Protein AF-0000000087535626 (afdb_homodimer)

Solvent-accessible surface area (backbone atoms only — not comparable to full-atom values): 6747 Å² total; per-residue (Å²): 129,82,66,71,40,68,46,52,36,90,82,82,58,40,81,44,94,48,49,33,32,59,77,17,34,34,34,55,31,55,46,64,32,87,85,77,47,32,26,31,28,26,33,33,47,68,78,40,76,43,78,77,43,74,40,76,61,81,127,129,85,65,71,42,68,44,52,36,90,81,81,60,41,79,44,94,47,50,32,32,60,78,17,33,33,32,55,31,55,46,65,31,85,86,78,49,33,26,32,28,26,32,32,47,67,78,41,76,43,77,78,44,74,41,75,60,80,126

Foldseek 3Di:
DFDKDFQADPPPRHTAPDIDGLADWDAQDFGADPVVQKTFRWTDHSRDIHTDDIDRPDD/DFDKDFDADPPPRHTAPDIDGLADWDAQDFGADPVVQKTFRWTDHSRDIHTDDIDRPDD

Secondary structure (DSSP, 8-state):
-PPPEEEEPTTT--EEEEEE-TT-EEEEEEEEETTTTEEEEEEEETTEEEEEEEEE---/-PPPEEEEPTTT--EEEEEE-TT-EEEEEEEEETTTTEEEEEEEETTEEEEEEEEE---

InterPro domains:
  IPR025957 Cysteine-rich KTR [PF14205] (5-52)

Nearest PDB structures (foldseek):
  6xj7-assembly2_B  TM=5.417E-01  e=3.294E+00  Campylobacter jejuni subsp. jejuni 81-176
  6xj7-assembly2_B  TM=5.423E-01  e=3.601E+00  Campylobacter jejuni subsp. jejuni 81-176

Sequence (118 aa):
MLEKYWIKCPICNGKTRVQVFYNTVLRNFPLFCPKCKLTHIVDVEKLEIIIKNSEKQTFMLEKYWIKCPICNGKTRVQVFYNTVLRNFPLFCPKCKLTHIVDVEKLEIIIKNSEKQTF

pLDDT: mean 91.42, std 10.25, range [47.84, 98.5]

Organism: NCBI:txid39488

Structure (mmCIF, N/CA/C/O backbone):
data_AF-0000000087535626-model_v1
#
loop_
_entity.id
_entity.type
_entity.pdbx_description
1 polymer 'Conjugal transfer protein'
#
loop_
_atom_site.group_PDB
_atom_site.id
_atom_site.type_symbol
_atom_site.label_atom_id
_atom_site.label_alt_id
_atom_site.label_comp_id
_atom_site.label_asym_id
_atom_site.label_entity_id
_atom_site.label_seq_id
_atom_site.pdbx_PDB_ins_code
_atom_site.Cartn_x
_atom_site.Cartn_y
_atom_site.Cartn_z
_atom_site.occupancy
_atom_site.B_iso_or_equiv
_atom_site.auth_seq_id
_atom_site.auth_comp_id
_atom_site.auth_asym_id
_atom_site.auth_atom_id
_atom_site.pdbx_PDB_model_num
ATOM 1 N N . MET A 1 1 ? 18.625 -2.098 -8.211 1 60.81 1 MET A N 1
ATOM 2 C CA . MET A 1 1 ? 17.766 -2.146 -7.039 1 60.81 1 MET A CA 1
ATOM 3 C C . MET A 1 1 ? 17.016 -0.83 -6.863 1 60.81 1 MET A C 1
ATOM 5 O O . MET A 1 1 ? 17.625 0.241 -6.855 1 60.81 1 MET A O 1
ATOM 9 N N . LEU A 1 2 ? 15.703 -0.811 -7.199 1 76.25 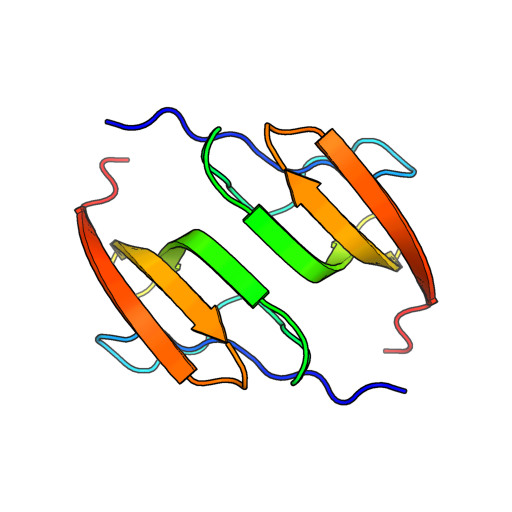2 LEU A N 1
ATOM 10 C CA . LEU A 1 2 ? 14.984 0.454 -7.078 1 76.25 2 LEU A CA 1
ATOM 11 C C . LEU A 1 2 ? 14.961 0.928 -5.629 1 76.25 2 LEU A C 1
ATOM 13 O O . LEU A 1 2 ? 14.852 0.116 -4.707 1 76.25 2 LEU A O 1
ATOM 17 N N . GLU A 1 3 ? 15.453 2.105 -5.508 1 89.5 3 GLU A N 1
ATOM 18 C CA . GLU A 1 3 ? 15.438 2.723 -4.184 1 89.5 3 GLU A CA 1
ATOM 19 C C . GLU A 1 3 ? 14.031 2.74 -3.6 1 89.5 3 GLU A C 1
ATOM 21 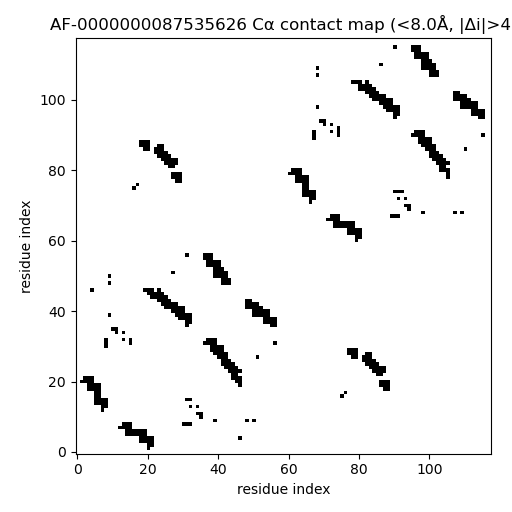O O . GLU A 1 3 ? 13.062 3.062 -4.297 1 89.5 3 GLU A O 1
ATOM 26 N N . LYS A 1 4 ? 13.977 2.211 -2.424 1 91.56 4 LYS A N 1
ATOM 27 C CA . LYS A 1 4 ? 12.688 2.191 -1.736 1 91.56 4 LYS A CA 1
ATOM 28 C C . LYS A 1 4 ? 12.617 3.281 -0.67 1 91.56 4 LYS A C 1
ATOM 30 O O . LYS A 1 4 ? 13.625 3.625 -0.057 1 91.56 4 LYS A O 1
ATOM 35 N N . TYR A 1 5 ? 11.453 3.787 -0.534 1 94.62 5 TYR A N 1
ATOM 36 C CA . TYR A 1 5 ? 11.172 4.812 0.461 1 94.62 5 TYR A CA 1
ATOM 37 C C . TYR A 1 5 ? 10.062 4.363 1.411 1 94.62 5 TYR A C 1
ATOM 39 O O . TYR A 1 5 ? 9.133 3.67 1.002 1 94.62 5 TYR A O 1
ATOM 47 N N . TRP A 1 6 ? 10.164 4.785 2.66 1 94.38 6 TRP A N 1
ATOM 48 C CA . TRP A 1 6 ? 9.117 4.492 3.635 1 94.38 6 TRP A CA 1
ATOM 49 C C . TRP A 1 6 ? 8.078 5.605 3.66 1 94.38 6 TRP A C 1
ATOM 51 O O . TRP A 1 6 ? 8.422 6.789 3.689 1 94.38 6 TRP A O 1
ATOM 61 N N . ILE A 1 7 ? 6.84 5.199 3.656 1 95.69 7 ILE A N 1
ATOM 62 C CA . ILE A 1 7 ? 5.781 6.184 3.852 1 95.69 7 ILE A CA 1
ATOM 63 C C . ILE A 1 7 ? 5.672 6.535 5.332 1 95.69 7 ILE A C 1
ATOM 65 O O . ILE A 1 7 ? 5.664 5.648 6.188 1 95.69 7 ILE A O 1
ATOM 69 N N . LYS A 1 8 ? 5.637 7.809 5.52 1 96.12 8 LYS A N 1
ATOM 70 C CA . LYS A 1 8 ? 5.504 8.273 6.898 1 96.12 8 LYS A CA 1
ATOM 71 C C . LYS A 1 8 ? 4.066 8.672 7.211 1 96.12 8 LYS A C 1
ATOM 73 O O . LYS A 1 8 ? 3.305 9.023 6.309 1 96.12 8 LYS A O 1
ATOM 78 N N . CYS A 1 9 ? 3.766 8.516 8.406 1 96.31 9 CYS A N 1
ATOM 79 C CA . CYS A 1 9 ? 2.479 9.031 8.867 1 96.31 9 CYS A CA 1
ATOM 80 C C . CYS A 1 9 ? 2.361 10.523 8.617 1 96.31 9 CYS A C 1
ATOM 82 O O . CYS A 1 9 ? 3.287 11.281 8.906 1 96.31 9 CYS A O 1
ATOM 84 N N . PRO A 1 10 ? 1.275 10.945 8.133 1 92.69 10 PRO A N 1
ATOM 85 C CA . PRO A 1 10 ? 1.12 12.367 7.848 1 92.69 10 PRO A CA 1
ATOM 86 C C . PRO A 1 10 ? 0.931 13.211 9.109 1 92.69 10 PRO A C 1
ATOM 88 O O . PRO A 1 10 ? 1.046 14.438 9.062 1 92.69 10 PRO A O 1
ATOM 91 N N . ILE A 1 11 ? 0.648 12.57 10.164 1 92.12 11 ILE A N 1
ATOM 92 C CA . ILE A 1 11 ? 0.358 13.289 11.398 1 92.12 11 ILE A CA 1
ATOM 93 C C . ILE A 1 11 ? 1.616 13.359 12.258 1 92.12 11 ILE A C 1
ATOM 95 O O . ILE A 1 11 ? 2.098 14.453 12.578 1 92.12 11 ILE A O 1
ATOM 99 N N . CYS A 1 12 ? 2.137 12.266 12.57 1 96.69 12 CYS A N 1
ATOM 100 C CA . CYS A 1 12 ? 3.242 12.258 13.516 1 96.69 12 CYS A CA 1
ATOM 101 C C . CYS A 1 12 ? 4.578 12.133 12.797 1 96.69 12 CYS A C 1
ATOM 103 O O . CYS A 1 12 ? 5.637 12.242 13.422 1 96.69 12 CYS A O 1
ATOM 105 N N . ASN A 1 13 ? 4.566 11.773 11.555 1 95.75 13 ASN A N 1
ATOM 106 C CA . ASN A 1 13 ? 5.75 11.633 10.711 1 95.75 13 ASN A CA 1
ATOM 107 C C . ASN A 1 13 ? 6.57 10.406 11.094 1 95.75 13 ASN A C 1
ATOM 109 O O . ASN A 1 13 ? 7.766 10.336 10.805 1 95.75 13 ASN A O 1
ATOM 113 N N . GLY A 1 14 ? 5.867 9.508 11.664 1 94.75 14 GLY A N 1
ATOM 114 C CA . GLY A 1 14 ? 6.512 8.242 11.969 1 94.75 14 GLY A CA 1
ATOM 115 C C . GLY A 1 14 ? 6.59 7.305 10.781 1 94.75 14 GLY A C 1
ATOM 116 O O . GLY A 1 14 ? 5.727 7.344 9.898 1 94.75 14 GLY A O 1
ATOM 117 N N . LYS A 1 15 ? 7.598 6.578 10.875 1 93.12 15 LYS A N 1
ATOM 118 C CA . LYS A 1 15 ? 7.746 5.566 9.828 1 93.12 15 LYS A CA 1
ATOM 119 C C . LYS A 1 15 ? 6.602 4.559 9.875 1 93.12 15 LYS A C 1
ATOM 121 O O . LYS A 1 15 ? 6.172 4.148 10.961 1 93.12 15 LYS A O 1
ATOM 126 N N . THR A 1 16 ? 6.184 4.203 8.734 1 93.25 16 THR A N 1
ATOM 127 C CA . THR A 1 16 ? 5.215 3.117 8.641 1 93.25 16 THR A CA 1
ATOM 128 C C . THR A 1 16 ? 5.844 1.882 8.008 1 93.25 16 THR A C 1
ATOM 130 O O . THR A 1 16 ? 7.043 1.868 7.719 1 93.25 16 THR A O 1
ATOM 133 N N . ARG A 1 17 ? 5.094 0.812 7.816 1 87.38 17 ARG A N 1
ATOM 134 C CA . ARG A 1 17 ? 5.633 -0.432 7.277 1 87.38 17 ARG A CA 1
ATOM 135 C C . ARG A 1 17 ? 5.473 -0.487 5.762 1 87.38 17 ARG A C 1
ATOM 137 O O . ARG A 1 17 ? 5.75 -1.516 5.141 1 87.38 17 ARG A O 1
ATOM 144 N N . VAL A 1 18 ? 5.055 0.711 5.211 1 94.69 18 VAL A N 1
ATOM 145 C CA . VAL A 1 18 ? 4.773 0.725 3.779 1 94.69 18 VAL A CA 1
ATOM 146 C C . VAL A 1 18 ? 5.961 1.31 3.021 1 94.69 18 VAL A C 1
ATOM 148 O O . VAL A 1 18 ? 6.391 2.432 3.299 1 94.69 18 VAL A O 1
ATOM 151 N N . GLN A 1 19 ? 6.496 0.513 2.139 1 93.44 19 GLN A N 1
ATOM 152 C CA . GLN A 1 19 ? 7.566 0.966 1.255 1 93.44 19 GLN A CA 1
ATOM 153 C C . GLN A 1 19 ? 7.043 1.214 -0.157 1 93.44 19 GLN A C 1
ATOM 155 O O . GLN A 1 19 ? 6.172 0.486 -0.64 1 93.44 19 GLN A O 1
ATOM 160 N N . VAL A 1 20 ? 7.648 2.234 -0.742 1 96.44 20 VAL A N 1
ATOM 161 C CA . VAL A 1 20 ? 7.242 2.586 -2.098 1 96.44 20 VAL A CA 1
ATOM 162 C C . VAL A 1 20 ? 8.469 2.955 -2.926 1 96.44 20 VAL A C 1
ATOM 164 O O . VAL A 1 20 ? 9.547 3.211 -2.375 1 96.44 20 VAL A O 1
ATOM 167 N N . PHE A 1 21 ? 8.32 2.848 -4.215 1 96.19 21 PHE A N 1
ATOM 168 C CA . PHE A 1 21 ? 9.281 3.432 -5.148 1 96.19 21 PHE A CA 1
ATOM 169 C C . PHE A 1 21 ? 8.906 4.871 -5.473 1 96.19 21 PHE A C 1
ATOM 171 O O . PHE A 1 21 ? 7.82 5.336 -5.113 1 96.19 21 PHE A O 1
ATOM 178 N N . TYR A 1 22 ? 9.875 5.508 -6.082 1 96.62 22 TYR A N 1
ATOM 179 C CA . TYR A 1 22 ? 9.57 6.844 -6.582 1 96.62 22 TYR A CA 1
ATOM 180 C C . TYR A 1 22 ? 8.375 6.809 -7.531 1 96.62 22 TY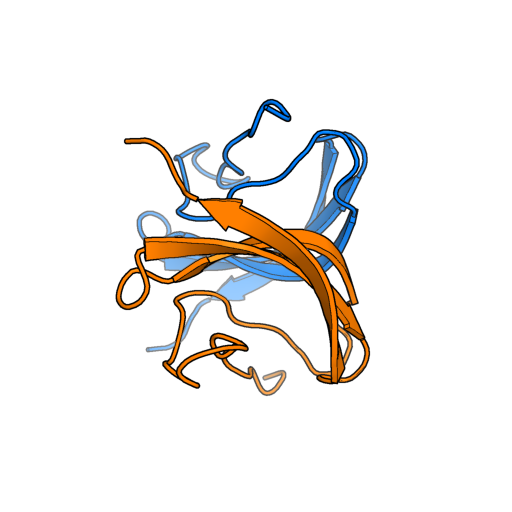R A C 1
ATOM 182 O O . TYR A 1 22 ? 7.535 7.707 -7.516 1 96.62 22 TYR A O 1
ATOM 190 N N . ASN A 1 23 ? 8.273 5.656 -8.234 1 96.25 23 ASN A N 1
ATOM 191 C CA . ASN A 1 23 ? 7.254 5.59 -9.281 1 96.25 23 ASN A CA 1
ATOM 192 C C . ASN A 1 23 ? 6 4.871 -8.789 1 96.25 23 ASN A C 1
ATOM 194 O O . ASN A 1 23 ? 5.059 4.656 -9.555 1 96.25 23 ASN A O 1
ATOM 198 N N . THR A 1 24 ? 5.945 4.602 -7.559 1 97.69 24 THR A N 1
ATOM 199 C CA . THR A 1 24 ? 4.746 3.982 -7.004 1 97.69 24 THR A CA 1
ATOM 200 C C . THR A 1 24 ? 3.605 4.992 -6.922 1 97.69 24 THR A C 1
ATOM 202 O O . THR A 1 24 ? 3.814 6.145 -6.531 1 97.69 24 THR A O 1
ATOM 205 N N . VAL A 1 25 ? 2.492 4.559 -7.379 1 98.44 25 VAL A N 1
ATOM 206 C CA . VAL A 1 25 ? 1.275 5.352 -7.23 1 98.44 25 VAL A CA 1
ATOM 207 C C . VAL A 1 25 ? 0.283 4.609 -6.34 1 98.44 25 VAL A C 1
ATOM 209 O O . VAL A 1 25 ? 0.019 3.424 -6.547 1 98.44 25 VAL A O 1
ATOM 212 N N . LEU A 1 26 ? -0.164 5.238 -5.332 1 98.5 26 LEU A N 1
ATOM 213 C CA . LEU A 1 26 ? -1.231 4.738 -4.473 1 98.5 26 LEU A CA 1
ATOM 214 C C . LEU A 1 26 ? -2.459 5.641 -4.551 1 98.5 26 LEU A C 1
ATOM 216 O O . LEU A 1 26 ? -2.346 6.863 -4.434 1 98.5 26 LEU A O 1
ATOM 220 N N . ARG A 1 27 ? -3.588 5.016 -4.777 1 98.38 27 ARG A N 1
ATOM 221 C CA . ARG A 1 27 ? -4.852 5.746 -4.754 1 98.38 27 ARG A CA 1
ATOM 222 C C . ARG A 1 27 ? -5.816 5.141 -3.744 1 98.38 27 ARG A C 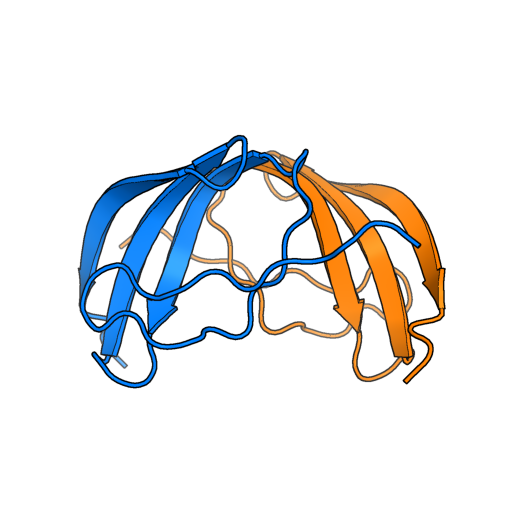1
ATOM 224 O O . ARG A 1 27 ? -6.035 3.928 -3.738 1 98.38 27 ARG A O 1
ATOM 231 N N . ASN A 1 28 ? -6.336 5.984 -2.844 1 97.44 28 ASN A N 1
ATOM 232 C CA . ASN A 1 28 ? -7.285 5.559 -1.82 1 97.44 28 ASN A CA 1
ATOM 233 C C . ASN A 1 28 ? -6.711 4.441 -0.954 1 97.44 28 ASN A C 1
ATOM 235 O O . ASN A 1 28 ? -7.379 3.434 -0.71 1 97.44 28 ASN A O 1
ATOM 239 N N . PHE A 1 29 ? -5.469 4.617 -0.482 1 97.06 29 PHE A N 1
ATOM 240 C CA . PHE A 1 29 ? -4.742 3.619 0.293 1 97.06 29 PHE A CA 1
ATOM 241 C C . PHE A 1 29 ? -4.887 3.885 1.787 1 97.06 29 PHE A C 1
ATOM 243 O O . PHE A 1 29 ? -4.594 4.984 2.258 1 97.06 29 PHE A O 1
ATOM 250 N N . PRO A 1 30 ? -5.414 2.973 2.445 1 96.25 30 PRO A N 1
ATOM 251 C CA . PRO A 1 30 ? -5.52 3.129 3.898 1 96.25 30 PRO A CA 1
ATOM 252 C C . PRO A 1 30 ? -4.184 2.93 4.609 1 96.25 30 PRO A C 1
ATOM 254 O O . PRO A 1 30 ? -3.682 1.806 4.688 1 96.25 30 PRO A O 1
ATOM 257 N N . LEU A 1 31 ? -3.631 3.984 5.102 1 95.94 31 LEU A N 1
ATOM 258 C CA . LEU A 1 31 ? -2.371 3.969 5.836 1 95.94 31 LEU A CA 1
ATOM 259 C C . LEU A 1 31 ? -2.615 4.043 7.34 1 95.94 31 LEU A C 1
ATOM 261 O O . LEU A 1 31 ? -3.049 5.078 7.852 1 95.94 31 LEU A O 1
ATOM 265 N N . PHE A 1 32 ? -2.357 3.01 8.023 1 92.81 32 PHE A N 1
ATOM 266 C CA . PHE A 1 32 ? -2.547 2.969 9.469 1 92.81 32 PHE A CA 1
ATOM 267 C C . PHE A 1 32 ? -1.266 3.367 10.195 1 92.81 32 PHE A C 1
ATOM 269 O O . PHE A 1 32 ? -0.182 2.885 9.859 1 92.81 32 PHE A O 1
ATOM 276 N N . CYS A 1 33 ? -1.451 4.188 11.156 1 94.62 33 CYS A N 1
ATOM 277 C CA . CYS A 1 33 ? -0.338 4.562 12.023 1 94.62 33 CYS A CA 1
ATOM 278 C C . CYS A 1 33 ? -0.478 3.922 13.398 1 94.62 33 CYS A C 1
ATOM 280 O O . CYS A 1 33 ? -1.396 4.25 14.148 1 94.62 33 CYS A O 1
ATOM 282 N N . PRO A 1 34 ? 0.39 3.098 13.719 1 90.5 34 PRO A N 1
ATOM 283 C CA . PRO A 1 34 ? 0.325 2.447 15.031 1 90.5 34 PRO A CA 1
ATOM 284 C C . PRO A 1 34 ? 0.551 3.42 16.188 1 90.5 34 PRO A C 1
ATOM 286 O O . PRO A 1 34 ? 0.112 3.162 17.312 1 90.5 34 PRO A O 1
ATOM 289 N N . LYS A 1 35 ? 1.198 4.473 15.906 1 92 35 LYS A N 1
ATOM 290 C CA . LYS A 1 35 ? 1.439 5.484 16.938 1 92 35 LYS A CA 1
ATOM 291 C C . LYS A 1 35 ? 0.202 6.348 17.156 1 92 35 LYS A C 1
ATOM 293 O O . LYS A 1 35 ? -0.232 6.535 18.297 1 92 35 LYS A O 1
ATOM 298 N N . CYS A 1 36 ? -0.381 6.828 16.188 1 93.56 36 CYS A N 1
ATOM 299 C CA . CYS A 1 36 ? -1.516 7.742 16.25 1 93.56 36 CYS A CA 1
ATOM 300 C C . CYS A 1 36 ? -2.828 6.977 16.359 1 93.56 36 CYS A C 1
ATOM 302 O O . CYS A 1 36 ? -3.85 7.539 16.766 1 93.56 36 CYS A O 1
ATOM 304 N N . LYS A 1 37 ? -2.676 5.758 15.969 1 90.31 37 LYS A N 1
ATOM 305 C CA . LYS A 1 37 ? -3.844 4.883 15.977 1 90.31 37 LYS A CA 1
ATOM 306 C C . LYS A 1 37 ? -4.926 5.402 15.031 1 90.31 37 LYS A C 1
ATOM 308 O O . LYS A 1 37 ? -6.113 5.359 15.359 1 90.31 37 LYS A O 1
ATOM 313 N N . LEU A 1 38 ? -4.547 5.941 13.93 1 91.12 38 LEU A N 1
ATOM 314 C CA . LEU A 1 38 ? -5.441 6.465 12.906 1 91.12 38 LEU A CA 1
ATOM 315 C C . LEU A 1 38 ? -5.148 5.828 11.555 1 91.12 38 LEU A C 1
ATOM 317 O O . LEU A 1 38 ? -4.004 5.453 11.273 1 91.12 38 LEU A O 1
ATOM 321 N N . THR A 1 39 ? -6.188 5.695 10.828 1 93.06 39 THR A N 1
ATOM 322 C CA . THR A 1 39 ? -6.047 5.293 9.438 1 93.06 39 THR A CA 1
ATOM 323 C C . THR A 1 39 ? -6.258 6.484 8.508 1 93.06 39 THR A C 1
ATOM 325 O O . THR A 1 39 ? -7.309 7.129 8.539 1 93.06 39 THR A O 1
ATOM 328 N N . HIS A 1 40 ? -5.277 6.832 7.812 1 95.06 40 HIS A N 1
ATOM 329 C CA . HIS A 1 40 ? -5.367 7.895 6.816 1 95.06 40 HIS A CA 1
ATOM 330 C C . HIS A 1 40 ? -5.59 7.324 5.418 1 95.06 40 HIS A C 1
ATOM 332 O O . HIS A 1 40 ? -4.859 6.43 4.984 1 95.06 40 HIS A O 1
ATOM 338 N N . ILE A 1 41 ? -6.629 7.777 4.793 1 96.06 41 ILE A N 1
ATOM 339 C CA . ILE A 1 41 ? -6.797 7.449 3.379 1 96.06 41 ILE A CA 1
ATOM 340 C C . ILE A 1 41 ? -5.957 8.391 2.525 1 96.06 41 ILE A C 1
ATOM 342 O O . ILE A 1 41 ? -6.188 9.602 2.518 1 96.06 41 ILE A O 1
ATOM 346 N N . VAL A 1 42 ? -4.961 7.777 1.845 1 97 42 VAL A N 1
ATOM 347 C CA . VAL A 1 42 ? -3.992 8.672 1.224 1 97 42 VAL A CA 1
ATOM 348 C C . VAL A 1 42 ? -3.834 8.32 -0.254 1 97 42 VAL A C 1
ATOM 350 O O . VAL A 1 42 ? -4.145 7.203 -0.668 1 97 42 VAL A O 1
ATOM 353 N N . ASP A 1 43 ? -3.498 9.273 -1.026 1 98.12 43 ASP A N 1
ATOM 354 C CA . ASP A 1 43 ? -2.93 9.133 -2.363 1 98.12 43 ASP A CA 1
ATOM 355 C C . ASP A 1 43 ? -1.436 9.453 -2.363 1 98.12 43 ASP A C 1
ATOM 357 O O . ASP A 1 43 ? -1.001 10.414 -1.728 1 98.12 43 ASP A O 1
ATOM 361 N N . VAL A 1 44 ? -0.658 8.625 -3.027 1 97.81 44 VAL A N 1
ATOM 362 C CA . VAL A 1 44 ? 0.78 8.852 -3.117 1 97.81 44 VAL A CA 1
ATOM 363 C C . VAL A 1 44 ? 1.221 8.805 -4.578 1 97.81 44 VAL A C 1
ATOM 365 O O . VAL A 1 44 ? 0.822 7.91 -5.324 1 97.81 44 VAL A O 1
ATOM 368 N N . GLU A 1 45 ? 2.01 9.797 -4.969 1 97.88 45 GLU A N 1
ATOM 369 C CA . GLU A 1 45 ? 2.646 9.867 -6.281 1 97.88 45 GLU A CA 1
ATOM 370 C C . GLU A 1 45 ? 3.947 10.656 -6.223 1 97.88 45 GLU A C 1
ATOM 372 O O . GLU A 1 45 ? 3.986 11.758 -5.66 1 97.88 45 GLU A O 1
ATOM 377 N N . LYS A 1 46 ? 4.988 10.07 -6.691 1 97.25 46 LYS A N 1
ATOM 378 C CA . LYS A 1 46 ? 6.305 10.703 -6.648 1 97.25 46 LYS A CA 1
ATOM 379 C C . LYS A 1 46 ? 6.652 11.148 -5.23 1 97.25 46 LYS A C 1
ATOM 381 O O . LYS A 1 46 ? 7.066 12.289 -5.02 1 97.25 46 LYS A O 1
ATOM 386 N N . LEU A 1 47 ? 6.254 10.312 -4.305 1 95.62 47 LEU A N 1
ATOM 387 C CA . LEU A 1 47 ? 6.594 10.43 -2.891 1 95.62 47 LEU A CA 1
ATOM 388 C C . LEU A 1 47 ? 5.809 11.562 -2.238 1 95.62 47 LEU A C 1
ATOM 390 O O . LEU A 1 47 ? 6.043 11.898 -1.073 1 95.62 47 LEU A O 1
ATOM 394 N N . GLU A 1 48 ? 4.926 12.164 -2.975 1 96.81 48 GLU A N 1
ATOM 395 C CA . GLU A 1 48 ? 4.012 13.133 -2.375 1 96.81 48 GLU A CA 1
ATOM 396 C C . GLU A 1 48 ? 2.766 12.453 -1.823 1 96.81 48 GLU A C 1
ATOM 398 O O . GLU A 1 48 ? 2.115 11.672 -2.525 1 96.81 48 GLU A O 1
ATOM 403 N N . ILE A 1 49 ? 2.473 12.758 -0.624 1 96.25 49 ILE A N 1
ATOM 404 C CA . ILE A 1 49 ? 1.347 12.117 0.05 1 96.25 49 ILE A CA 1
ATOM 405 C C . ILE A 1 49 ? 0.191 13.109 0.168 1 96.25 49 ILE A C 1
ATOM 407 O O . ILE A 1 49 ? 0.373 14.234 0.644 1 96.25 49 ILE A O 1
ATOM 411 N N . ILE A 1 50 ? -0.881 12.781 -0.325 1 96.94 5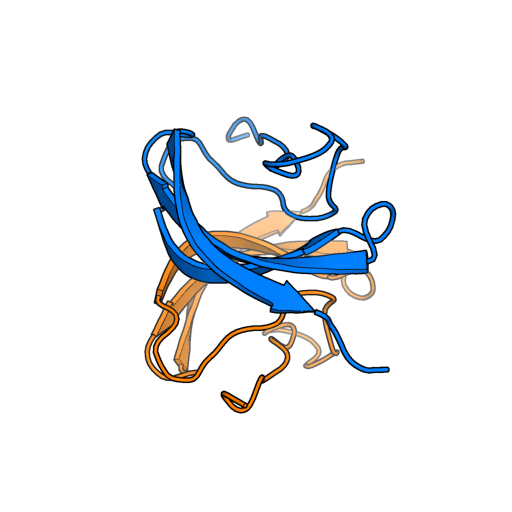0 ILE A N 1
ATOM 412 C CA . ILE A 1 50 ? -2.104 13.562 -0.184 1 96.94 50 ILE A CA 1
ATOM 413 C C . ILE A 1 50 ? -3.09 12.82 0.716 1 96.94 50 ILE A C 1
ATOM 415 O O . ILE A 1 50 ? -3.48 11.688 0.423 1 96.94 50 ILE A O 1
ATOM 419 N N . ILE A 1 51 ? -3.49 13.438 1.729 1 95.69 51 ILE A N 1
ATOM 420 C CA . ILE A 1 51 ? -4.426 12.828 2.662 1 95.69 51 ILE A CA 1
ATOM 421 C C . ILE A 1 51 ? -5.859 13.086 2.203 1 95.69 51 ILE A C 1
ATOM 423 O O . ILE A 1 51 ? -6.266 14.234 2.031 1 95.69 51 ILE A O 1
ATOM 427 N N . LYS A 1 52 ? -6.645 12.164 2.043 1 94.94 52 LYS A N 1
ATOM 428 C CA . LYS A 1 52 ? -8.031 12.289 1.603 1 94.94 52 LYS A CA 1
ATOM 429 C C . LYS A 1 52 ?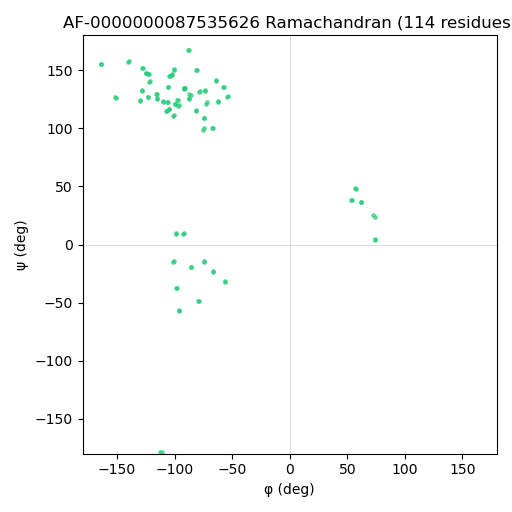 -8.992 12.25 2.787 1 94.94 52 LYS A C 1
ATOM 431 O O . LYS A 1 52 ? -10.016 12.938 2.783 1 94.94 52 LYS A O 1
ATOM 436 N N . ASN A 1 53 ? -8.609 11.414 3.688 1 91.56 53 ASN A N 1
ATOM 437 C CA . ASN A 1 53 ? -9.445 11.242 4.867 1 91.56 53 ASN A CA 1
ATOM 438 C C . ASN A 1 53 ? -8.688 10.547 5.996 1 91.56 53 ASN A C 1
ATOM 440 O O . ASN A 1 53 ? -7.617 9.977 5.773 1 91.56 53 ASN A O 1
ATOM 444 N N . SER A 1 54 ? -9.125 10.781 7.148 1 87.5 54 SER A N 1
ATOM 445 C CA . SER A 1 54 ? -8.578 10.086 8.312 1 87.5 54 SER A CA 1
ATOM 446 C C . SER A 1 54 ? -9.688 9.492 9.172 1 87.5 54 SER A C 1
ATOM 448 O O . SER A 1 54 ? -10.711 10.133 9.406 1 87.5 54 SER A O 1
ATOM 450 N N . GLU A 1 55 ? -9.484 8.25 9.305 1 82.56 55 GLU A N 1
ATOM 451 C CA . GLU A 1 55 ? -10.461 7.582 10.156 1 82.56 55 GLU A CA 1
ATOM 452 C C . GLU A 1 55 ? -9.781 6.887 11.336 1 82.56 55 GLU A C 1
ATOM 454 O O . GLU A 1 55 ? -8.641 6.434 11.219 1 82.56 55 GLU A O 1
ATOM 459 N N . LYS A 1 56 ? -10.586 7.086 12.492 1 75.81 56 LYS A N 1
ATOM 460 C CA . LYS A 1 56 ? -10.07 6.359 13.648 1 75.81 56 LYS A CA 1
ATOM 461 C C . LYS A 1 56 ? -10.297 4.859 13.5 1 75.81 56 LYS A C 1
ATOM 463 O O . LYS A 1 56 ? -11.352 4.43 13.039 1 75.81 56 LYS A O 1
ATOM 468 N N . GLN A 1 57 ? -9.125 4.117 13.562 1 66.56 57 GLN A N 1
ATOM 469 C CA . GLN A 1 57 ? -9.273 2.668 13.492 1 66.56 57 GLN A CA 1
ATOM 470 C C . GLN A 1 57 ? -9.969 2.127 14.742 1 66.56 57 GLN A C 1
ATOM 472 O O . GLN A 1 57 ? -9.594 2.459 15.867 1 66.56 57 GLN A O 1
ATOM 477 N N . THR A 1 58 ? -11.219 1.874 14.617 1 57.31 58 THR A N 1
ATOM 478 C CA . THR A 1 58 ? -11.859 1.233 15.758 1 57.31 58 THR A CA 1
ATOM 479 C C . THR A 1 58 ? -11.461 -0.237 15.852 1 57.31 58 THR A C 1
ATOM 481 O O . THR A 1 58 ? -11.602 -0.985 14.883 1 57.31 58 THR A O 1
ATOM 484 N N . PHE A 1 59 ? -10.531 -0.466 16.734 1 48 59 PHE A N 1
ATOM 485 C CA . PHE A 1 59 ? -10.266 -1.87 17.031 1 48 59 PHE A CA 1
ATOM 486 C C . PHE A 1 59 ? -11.336 -2.441 17.953 1 48 59 PHE A C 1
ATOM 488 O O . PHE A 1 59 ? -11.961 -1.704 18.719 1 48 59 PHE A O 1
ATOM 495 N N . MET B 1 1 ? -18.062 2.504 6.973 1 60.53 1 MET B N 1
ATOM 496 C CA . MET B 1 1 ? -16.734 1.937 7.121 1 60.53 1 MET B CA 1
ATOM 497 C C . MET B 1 1 ? -16.344 1.137 5.883 1 60.53 1 MET B C 1
ATOM 499 O O . MET B 1 1 ? -17.094 0.269 5.434 1 60.53 1 MET B O 1
ATOM 503 N N . LEU B 1 2 ? -15.453 1.69 5.039 1 75.75 2 LEU B N 1
ATOM 504 C CA . LEU B 1 2 ? -15.109 0.952 3.83 1 75.75 2 LEU B CA 1
ATOM 505 C C . LEU B 1 2 ? -14.445 -0.375 4.176 1 75.75 2 LEU B C 1
ATOM 507 O O . LEU B 1 2 ? -13.68 -0.459 5.137 1 75.75 2 LEU B O 1
ATOM 511 N N . GLU B 1 3 ? -15.078 -1.363 3.68 1 89.44 3 GLU B N 1
ATOM 512 C CA . GLU B 1 3 ? -14.523 -2.701 3.867 1 89.44 3 GLU B CA 1
ATOM 513 C C . GLU B 1 3 ? -13.07 -2.77 3.4 1 89.44 3 GLU B C 1
ATOM 515 O O . GLU B 1 3 ? -12.727 -2.242 2.34 1 89.44 3 GLU B O 1
ATOM 520 N N . LYS B 1 4 ? -12.281 -3.256 4.293 1 91.5 4 LYS B N 1
ATOM 521 C CA . LYS B 1 4 ? -10.867 -3.402 3.963 1 91.5 4 LYS B CA 1
ATOM 522 C C . LYS B 1 4 ? -10.523 -4.855 3.641 1 91.5 4 LYS B C 1
ATOM 524 O O . LYS B 1 4 ? -11.125 -5.777 4.195 1 91.5 4 LYS B O 1
ATOM 529 N N . TYR B 1 5 ? -9.617 -4.98 2.762 1 94.56 5 TYR B N 1
ATOM 530 C CA . TYR B 1 5 ? -9.125 -6.285 2.342 1 94.56 5 TYR B CA 1
ATOM 531 C C . TYR B 1 5 ? -7.617 -6.387 2.535 1 94.56 5 TYR B C 1
ATOM 533 O O . TYR B 1 5 ? -6.895 -5.402 2.354 1 94.56 5 TYR B O 1
ATOM 541 N N . TRP B 1 6 ? -7.148 -7.59 2.861 1 94.38 6 TRP B N 1
ATOM 542 C CA . TRP B 1 6 ? -5.711 -7.828 2.977 1 94.38 6 TRP B CA 1
ATOM 543 C C . TRP B 1 6 ? -5.133 -8.312 1.652 1 94.38 6 TRP B C 1
ATOM 545 O O . TRP B 1 6 ? -5.699 -9.195 1.003 1 94.38 6 TRP B O 1
ATOM 555 N N . ILE B 1 7 ? -4.035 -7.719 1.289 1 95.69 7 ILE B N 1
ATOM 556 C CA . ILE B 1 7 ? -3.318 -8.234 0.127 1 95.69 7 ILE B CA 1
ATOM 557 C C . ILE B 1 7 ? -2.525 -9.477 0.52 1 95.69 7 ILE B C 1
ATOM 559 O O . ILE B 1 7 ? -1.841 -9.492 1.545 1 95.69 7 ILE B O 1
ATOM 563 N N . LYS B 1 8 ? -2.721 -10.445 -0.303 1 96.06 8 LYS B N 1
ATOM 564 C CA . LYS B 1 8 ? -2 -11.695 -0.053 1 96.06 8 LYS B CA 1
ATOM 565 C C . LYS B 1 8 ? -0.774 -11.812 -0.954 1 96.06 8 LYS B C 1
ATOM 567 O O . LYS B 1 8 ? -0.732 -11.219 -2.033 1 96.06 8 LYS B O 1
ATOM 572 N N . CYS B 1 9 ? 0.16 -12.477 -0.44 1 96.25 9 CYS B N 1
ATOM 573 C CA . CYS B 1 9 ? 1.314 -12.812 -1.268 1 96.25 9 CYS B CA 1
ATOM 574 C C . CYS B 1 9 ? 0.889 -13.586 -2.51 1 96.25 9 CYS B C 1
ATOM 576 O O . CYS B 1 9 ? 0.095 -14.523 -2.422 1 96.25 9 CYS B O 1
ATOM 578 N N . PRO B 1 10 ? 1.407 -13.25 -3.617 1 92.5 10 PRO B N 1
ATOM 579 C CA . PRO B 1 10 ? 1.02 -13.945 -4.848 1 92.5 10 PRO B CA 1
ATOM 580 C C . PRO B 1 10 ? 1.624 -15.344 -4.953 1 92.5 10 PRO B C 1
ATOM 582 O O . PRO B 1 10 ? 1.194 -16.141 -5.785 1 92.5 10 PRO B O 1
ATOM 585 N N . ILE B 1 11 ? 2.572 -15.594 -4.156 1 92 11 ILE B N 1
ATOM 586 C CA . ILE B 1 11 ? 3.279 -16.875 -4.242 1 92 11 ILE B CA 1
ATOM 587 C C . ILE B 1 11 ? 2.699 -17.859 -3.227 1 92 11 ILE B C 1
ATOM 589 O O . ILE B 1 11 ? 2.203 -18.922 -3.598 1 92 11 ILE B O 1
ATOM 593 N N . CYS B 1 12 ? 2.705 -17.469 -2.023 1 96.56 12 CYS B N 1
ATOM 594 C CA . CYS B 1 12 ? 2.316 -18.422 -0.991 1 96.56 12 CYS B CA 1
ATOM 595 C C . CYS B 1 12 ? 0.886 -18.172 -0.529 1 96.56 12 CYS B C 1
ATOM 597 O O . CYS B 1 12 ? 0.336 -18.953 0.251 1 96.56 12 CYS B O 1
ATOM 599 N N . ASN B 1 13 ? 0.342 -17.047 -0.852 1 95.69 13 ASN B N 1
ATOM 600 C CA . ASN B 1 13 ? -1.025 -16.672 -0.517 1 95.69 13 ASN B CA 1
ATOM 601 C C . ASN B 1 13 ? -1.166 -16.328 0.966 1 95.69 13 ASN B C 1
ATOM 603 O O . ASN B 1 13 ? -2.264 -16.406 1.521 1 95.69 13 ASN B O 1
ATOM 607 N N . GLY B 1 14 ? -0.066 -15.961 1.501 1 94.69 14 GLY B N 1
ATOM 608 C CA . GLY B 1 14 ? -0.094 -15.508 2.881 1 94.69 14 GLY B CA 1
ATOM 609 C C . GLY B 1 14 ? -0.552 -14.07 3.027 1 94.69 14 GLY B C 1
ATOM 610 O O . GLY B 1 14 ? -0.338 -13.25 2.131 1 94.69 14 GLY B O 1
ATOM 611 N N . LYS B 1 15 ? -1.121 -13.922 4.121 1 93.19 15 LYS B N 1
ATOM 612 C CA . LYS B 1 15 ? -1.537 -12.555 4.422 1 93.19 15 LYS B CA 1
ATOM 613 C C . LYS B 1 15 ? -0.33 -11.633 4.555 1 93.19 15 LYS B C 1
ATOM 615 O O . LYS B 1 15 ? 0.696 -12.023 5.117 1 93.19 15 LYS B O 1
ATOM 620 N N . THR B 1 16 ? -0.522 -10.477 4.051 1 93.31 16 THR B N 1
ATOM 621 C CA . THR B 1 16 ? 0.493 -9.453 4.254 1 93.31 16 THR B CA 1
ATOM 622 C C . THR B 1 16 ? -0.037 -8.336 5.156 1 93.31 16 THR B C 1
ATOM 624 O O . THR B 1 16 ? -1.154 -8.43 5.668 1 93.31 16 THR B O 1
ATOM 627 N N . ARG B 1 17 ? 0.735 -7.316 5.426 1 87.44 17 ARG B N 1
ATOM 628 C CA . ARG B 1 17 ? 0.334 -6.246 6.332 1 87.44 17 ARG B CA 1
ATOM 629 C C . ARG B 1 17 ? -0.329 -5.102 5.574 1 87.44 17 ARG B C 1
ATOM 631 O O . ARG B 1 17 ? -0.601 -4.043 6.145 1 87.44 17 ARG B O 1
ATOM 638 N N . VAL B 1 18 ? -0.595 -5.406 4.25 1 94.69 18 VAL B N 1
ATOM 639 C CA . VAL B 1 18 ? -1.129 -4.336 3.416 1 94.69 18 VAL B CA 1
ATOM 640 C C . VAL B 1 18 ? -2.643 -4.492 3.281 1 94.69 18 VAL B C 1
ATOM 642 O O . VAL B 1 18 ? -3.129 -5.543 2.855 1 94.69 18 VAL B O 1
ATOM 645 N N . GLN B 1 19 ? -3.338 -3.482 3.707 1 93.44 19 GLN B N 1
ATOM 646 C CA . GLN B 1 19 ? -4.785 -3.426 3.533 1 93.44 19 GLN B CA 1
ATOM 647 C C . GLN B 1 19 ? -5.172 -2.449 2.426 1 93.44 19 GLN B C 1
ATOM 649 O O . GLN B 1 19 ? -4.531 -1.408 2.26 1 93.44 19 GLN B O 1
ATOM 654 N N . VAL B 1 20 ? -6.234 -2.854 1.751 1 96.5 20 VAL B N 1
ATOM 655 C CA . VAL B 1 20 ? -6.707 -2.012 0.658 1 96.5 20 VAL B CA 1
ATOM 656 C C . VAL B 1 20 ? -8.234 -1.98 0.654 1 96.5 20 VAL B C 1
ATOM 658 O O . VAL B 1 20 ? -8.883 -2.816 1.291 1 96.5 20 VAL B O 1
ATOM 661 N N . PHE B 1 21 ? -8.766 -0.947 0.062 1 96.19 21 PHE B N 1
ATOM 662 C CA . PHE B 1 21 ? -10.18 -0.907 -0.289 1 96.19 21 PHE B CA 1
ATOM 663 C C . PHE B 1 21 ? -10.414 -1.513 -1.668 1 96.19 21 PHE B C 1
ATOM 665 O O . PHE B 1 21 ? -9.461 -1.79 -2.398 1 96.19 21 PHE B O 1
ATOM 672 N N . TYR B 1 22 ? -11.688 -1.739 -1.9 1 96.62 22 TYR B N 1
ATOM 673 C CA . TYR B 1 22 ? -12.039 -2.17 -3.248 1 96.62 22 TYR B CA 1
ATOM 674 C C . TYR B 1 22 ? -11.555 -1.161 -4.285 1 96.62 22 TYR B C 1
ATOM 676 O O . TYR B 1 22 ? -11.102 -1.541 -5.367 1 96.62 22 TYR B O 1
ATOM 684 N N . ASN B 1 23 ? -11.555 0.111 -3.84 1 96.25 23 ASN B N 1
ATOM 685 C CA . ASN B 1 23 ? -11.25 1.161 -4.809 1 96.25 23 ASN B CA 1
ATOM 686 C C . ASN B 1 23 ? -9.789 1.599 -4.715 1 96.25 23 ASN B C 1
ATOM 688 O O . ASN B 1 23 ? -9.375 2.533 -5.402 1 96.25 23 ASN B O 1
ATOM 692 N N . THR B 1 24 ? -9.031 0.907 -3.992 1 97.69 24 THR B N 1
ATOM 693 C CA . THR B 1 24 ? -7.605 1.216 -3.92 1 97.69 24 THR B CA 1
ATOM 694 C C . THR B 1 24 ? -6.895 0.787 -5.199 1 97.69 24 THR B C 1
ATOM 696 O O . THR B 1 24 ? -7.16 -0.295 -5.73 1 97.69 24 THR B O 1
ATOM 699 N N . VAL B 1 25 ? -6.117 1.683 -5.691 1 98.44 25 VAL B N 1
ATOM 700 C CA . VAL B 1 25 ? -5.254 1.37 -6.824 1 98.44 25 VAL B CA 1
ATOM 701 C C . VAL B 1 25 ? -3.791 1.468 -6.402 1 98.44 25 VAL B C 1
ATOM 703 O O . VAL B 1 25 ? -3.381 2.457 -5.789 1 98.44 25 VAL B O 1
ATOM 706 N N . LEU B 1 26 ? -3.07 0.449 -6.609 1 98.5 26 LEU B N 1
ATOM 707 C CA . LEU B 1 26 ? -1.625 0.434 -6.414 1 98.5 26 LEU B CA 1
ATOM 708 C C . LEU B 1 26 ? -0.9 0.212 -7.734 1 98.5 26 LEU B C 1
ATOM 710 O O . LEU B 1 26 ? -1.243 -0.7 -8.492 1 98.5 26 LEU B O 1
ATOM 714 N N . ARG B 1 27 ? 0.059 1.075 -7.992 1 98.31 27 ARG B N 1
ATOM 715 C CA . ARG B 1 27 ? 0.907 0.903 -9.172 1 98.31 27 ARG B CA 1
ATOM 716 C C . ARG B 1 27 ? 2.379 0.824 -8.773 1 98.31 27 ARG B C 1
ATOM 718 O O . ARG B 1 27 ? 2.873 1.67 -8.031 1 98.31 27 ARG B O 1
ATOM 725 N N . ASN B 1 28 ? 3.061 -0.234 -9.227 1 97.38 28 ASN B N 1
ATOM 726 C CA . ASN B 1 28 ? 4.477 -0.444 -8.945 1 97.38 28 ASN B CA 1
ATOM 727 C C . ASN B 1 28 ? 4.75 -0.47 -7.445 1 97.38 28 ASN B C 1
ATOM 729 O O . ASN B 1 28 ? 5.676 0.19 -6.965 1 97.38 28 ASN B O 1
ATOM 733 N N . PHE B 1 29 ? 3.947 -1.256 -6.707 1 97.06 29 PHE B N 1
ATOM 734 C CA . PHE B 1 29 ? 4.02 -1.336 -5.254 1 97.06 29 PHE B CA 1
ATOM 735 C C . PHE B 1 29 ? 4.852 -2.535 -4.816 1 97.06 29 PHE B C 1
ATOM 737 O O . PHE B 1 29 ? 4.582 -3.666 -5.227 1 97.06 29 PHE B O 1
ATOM 744 N N . PRO B 1 30 ? 5.875 -2.266 -4.137 1 96.19 30 PRO B N 1
ATOM 745 C CA . PRO B 1 30 ? 6.68 -3.375 -3.623 1 96.19 30 PRO B CA 1
ATOM 746 C C . PRO B 1 30 ? 6.02 -4.09 -2.447 1 96.19 30 PRO B C 1
ATOM 748 O O . PRO B 1 30 ? 5.941 -3.537 -1.348 1 96.19 30 PRO B O 1
ATOM 751 N N . LEU B 1 31 ? 5.555 -5.285 -2.684 1 95.88 31 LEU B N 1
ATOM 752 C CA . LEU B 1 31 ? 4.922 -6.117 -1.666 1 95.88 31 LEU B CA 1
ATOM 753 C C . LEU B 1 31 ? 5.891 -7.172 -1.144 1 95.88 31 LEU B C 1
ATOM 755 O O . LEU B 1 31 ? 6.25 -8.102 -1.867 1 95.88 31 LEU B O 1
ATOM 759 N N . PHE B 1 32 ? 6.293 -7.043 0.054 1 92.69 32 PHE B N 1
ATOM 760 C CA . PHE B 1 32 ? 7.215 -7.996 0.661 1 92.69 32 PHE B CA 1
ATOM 761 C C . PHE B 1 32 ? 6.457 -9.102 1.39 1 92.69 32 PHE B C 1
ATOM 763 O O . PHE B 1 32 ? 5.523 -8.82 2.145 1 92.69 32 PHE B O 1
ATOM 770 N N . CYS B 1 33 ? 6.91 -10.266 1.155 1 94.5 33 CYS B N 1
ATOM 771 C CA . CYS B 1 33 ? 6.363 -11.414 1.881 1 94.5 33 CYS B CA 1
ATOM 772 C C . CYS B 1 33 ? 7.355 -11.922 2.922 1 94.5 33 CYS B C 1
ATOM 774 O O . CYS B 1 33 ? 8.422 -12.43 2.572 1 94.5 33 CYS B O 1
ATOM 776 N N . PRO B 1 34 ? 7.004 -11.82 4.109 1 90.5 34 PRO B N 1
ATOM 777 C CA . PRO B 1 34 ? 7.902 -12.289 5.164 1 90.5 34 PRO B CA 1
ATOM 778 C C . PRO B 1 34 ? 8.094 -13.805 5.141 1 90.5 34 PRO B C 1
ATOM 780 O O . PRO B 1 34 ? 9.094 -14.312 5.645 1 90.5 34 PRO B O 1
ATOM 783 N N . LYS B 1 35 ? 7.172 -14.477 4.578 1 91.88 35 LYS B N 1
ATOM 784 C CA . LYS B 1 35 ? 7.273 -15.93 4.473 1 91.88 35 LYS B CA 1
ATOM 785 C C . LYS B 1 35 ? 8.18 -16.344 3.318 1 91.88 35 LYS B C 1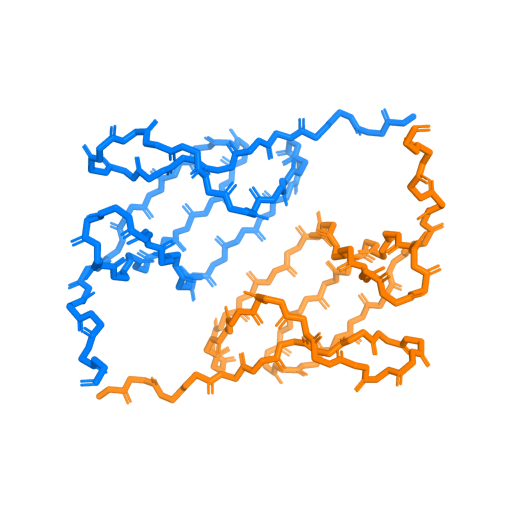
ATOM 787 O O . LYS B 1 35 ? 9.102 -17.141 3.498 1 91.88 35 LYS B O 1
ATOM 792 N N . CYS B 1 36 ? 8.016 -15.82 2.207 1 93.38 36 CYS B N 1
ATOM 793 C CA . CYS B 1 36 ? 8.75 -16.188 1 1 93.38 36 CYS B CA 1
ATOM 794 C C . CYS B 1 36 ? 10.062 -15.422 0.913 1 93.38 36 CYS B C 1
ATOM 796 O O . CYS B 1 36 ? 10.969 -15.805 0.17 1 93.38 36 CYS B O 1
ATOM 798 N N . LYS B 1 37 ? 10.023 -14.367 1.67 1 90.25 37 LYS B N 1
ATOM 799 C CA . LYS B 1 37 ? 11.195 -13.492 1.685 1 90.25 37 LYS B CA 1
ATOM 800 C C . LYS B 1 37 ? 11.453 -12.898 0.303 1 90.25 37 LYS B C 1
ATOM 802 O O . LYS B 1 37 ? 12.602 -12.805 -0.131 1 90.25 37 LYS B O 1
ATOM 807 N N . LEU B 1 38 ? 10.438 -12.578 -0.414 1 91 38 LEU B N 1
ATOM 808 C CA . LEU B 1 38 ? 10.492 -11.969 -1.736 1 91 38 LEU B CA 1
ATOM 809 C C . LEU B 1 38 ? 9.695 -10.672 -1.771 1 91 38 LEU B C 1
ATOM 811 O O . LEU B 1 38 ? 8.719 -10.516 -1.04 1 91 38 LEU B O 1
ATOM 815 N N . THR B 1 39 ? 10.195 -9.828 -2.566 1 92.94 39 THR B N 1
ATOM 816 C CA . THR B 1 39 ? 9.445 -8.609 -2.859 1 92.94 39 THR B CA 1
ATOM 817 C C . THR B 1 39 ? 8.828 -8.68 -4.25 1 92.94 39 THR B C 1
ATOM 819 O O . THR B 1 39 ? 9.531 -8.859 -5.246 1 92.94 39 THR B O 1
ATOM 822 N N . HIS B 1 40 ? 7.586 -8.656 -4.301 1 95 40 HIS B N 1
ATOM 823 C CA . HIS B 1 40 ? 6.863 -8.625 -5.566 1 95 40 HIS B CA 1
ATOM 824 C C . HIS B 1 40 ? 6.449 -7.203 -5.926 1 95 40 HIS B C 1
ATOM 826 O O . HIS B 1 40 ? 5.848 -6.5 -5.113 1 95 40 HIS B O 1
ATOM 832 N N . ILE B 1 41 ? 6.852 -6.777 -7.09 1 96 41 ILE B N 1
ATOM 833 C CA . ILE B 1 41 ? 6.332 -5.516 -7.602 1 96 41 ILE B CA 1
ATOM 834 C C . ILE B 1 41 ? 4.957 -5.738 -8.227 1 96 41 ILE B C 1
ATOM 836 O O . ILE B 1 41 ? 4.832 -6.469 -9.219 1 96 41 ILE B O 1
ATOM 840 N N . VAL B 1 42 ? 3.943 -5.098 -7.59 1 97 42 VAL B N 1
ATOM 841 C CA . VAL B 1 42 ? 2.602 -5.488 -8.008 1 97 42 VAL B CA 1
ATOM 842 C C . VAL B 1 42 ? 1.787 -4.246 -8.359 1 97 42 VAL B C 1
ATOM 844 O O . VAL B 1 42 ? 2.113 -3.139 -7.922 1 97 42 VAL B O 1
ATOM 847 N N . ASP B 1 43 ? 0.857 -4.406 -9.227 1 98.06 43 ASP B N 1
ATOM 848 C CA . ASP B 1 43 ? -0.267 -3.502 -9.453 1 98.06 43 ASP B CA 1
ATOM 849 C C . ASP B 1 43 ? -1.562 -4.09 -8.898 1 98.06 43 ASP B C 1
ATOM 851 O O . ASP B 1 43 ? -1.831 -5.281 -9.062 1 98.06 43 ASP B O 1
ATOM 855 N N . VAL B 1 44 ? -2.326 -3.273 -8.211 1 97.81 44 VAL B N 1
ATOM 856 C CA . VAL B 1 44 ? -3.602 -3.725 -7.66 1 97.81 44 VAL B CA 1
ATOM 857 C C . VAL B 1 44 ? -4.711 -2.764 -8.078 1 97.81 44 VAL B C 1
ATOM 859 O O . VAL B 1 44 ? -4.551 -1.544 -7.992 1 97.81 44 VAL B O 1
ATOM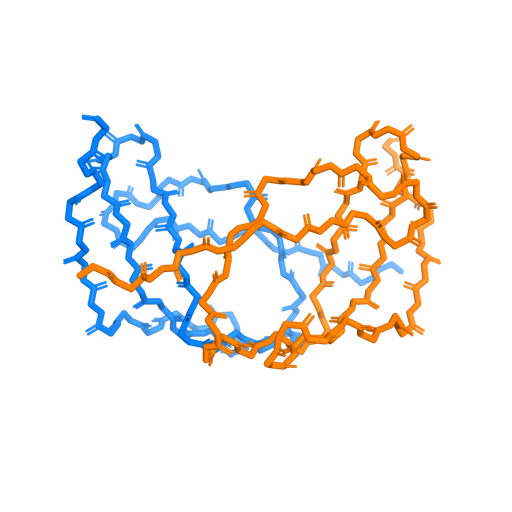 862 N N . GLU B 1 45 ? -5.805 -3.326 -8.57 1 97.88 45 GLU B N 1
ATOM 863 C CA . GLU B 1 45 ? -7.023 -2.596 -8.898 1 97.88 45 GLU B CA 1
ATOM 864 C C . GLU B 1 45 ? -8.258 -3.486 -8.758 1 97.88 45 GLU B C 1
ATOM 866 O O . GLU B 1 45 ? -8.273 -4.609 -9.266 1 97.88 45 GLU B O 1
ATOM 871 N N . LYS B 1 46 ? -9.195 -3.043 -8.008 1 97.25 46 LYS B N 1
ATOM 872 C CA . LYS B 1 46 ? -10.406 -3.822 -7.746 1 97.25 46 LYS B CA 1
ATOM 873 C C . LYS B 1 46 ? -10.062 -5.211 -7.215 1 97.25 46 LYS B C 1
ATOM 875 O O . LYS B 1 46 ? -10.57 -6.215 -7.715 1 97.25 46 LYS B O 1
ATOM 880 N N . LEU B 1 47 ? -9.039 -5.219 -6.398 1 95.56 47 LEU B N 1
ATOM 881 C CA . LEU B 1 47 ? -8.609 -6.391 -5.645 1 95.56 47 LEU B CA 1
ATOM 882 C C . LEU B 1 47 ? -7.914 -7.398 -6.559 1 95.56 47 LEU B C 1
ATOM 884 O O . LEU B 1 47 ? -7.582 -8.508 -6.129 1 95.56 47 LEU B O 1
ATOM 888 N N . GLU B 1 48 ? -7.75 -7.043 -7.797 1 96.81 48 GLU B N 1
ATOM 889 C CA . GLU B 1 48 ? -6.938 -7.871 -8.688 1 96.81 48 GLU B CA 1
ATOM 890 C C . GLU B 1 48 ? -5.461 -7.504 -8.586 1 96.81 48 GLU B C 1
ATOM 892 O O . GLU B 1 48 ? -5.102 -6.332 -8.703 1 96.81 48 GLU B O 1
ATOM 897 N N . ILE B 1 49 ? -4.664 -8.484 -8.383 1 96.12 49 ILE B N 1
ATOM 898 C CA . ILE B 1 49 ? -3.232 -8.266 -8.203 1 96.12 49 ILE B CA 1
ATOM 899 C C . ILE B 1 49 ? -2.482 -8.703 -9.461 1 96.12 49 ILE B C 1
ATOM 901 O O . ILE B 1 49 ? -2.664 -9.828 -9.938 1 96.12 49 ILE B O 1
ATOM 905 N N . ILE B 1 50 ? -1.782 -7.844 -10.016 1 96.88 50 ILE B N 1
ATOM 906 C CA . ILE B 1 50 ? -0.916 -8.141 -11.148 1 96.88 50 ILE B CA 1
ATOM 907 C C . ILE B 1 50 ? 0.547 -8.055 -10.719 1 96.88 50 ILE B C 1
ATOM 909 O O . ILE B 1 50 ? 0.999 -7.008 -10.25 1 96.88 50 ILE B O 1
ATOM 913 N N . ILE B 1 51 ? 1.237 -9.094 -10.898 1 95.56 51 ILE B N 1
ATOM 914 C CA . ILE B 1 51 ? 2.646 -9.117 -10.516 1 95.56 51 ILE B CA 1
ATOM 915 C C . ILE B 1 51 ? 3.502 -8.594 -11.664 1 95.56 51 ILE B C 1
ATOM 917 O O . ILE B 1 51 ? 3.449 -9.133 -12.781 1 95.56 51 ILE B O 1
ATOM 921 N N . LYS B 1 52 ? 4.289 -7.672 -11.508 1 94.75 52 LYS B N 1
ATOM 922 C CA . LYS B 1 52 ? 5.148 -7.09 -12.531 1 94.75 52 LYS B CA 1
ATOM 923 C C . LYS B 1 52 ? 6.559 -7.672 -12.461 1 94.75 52 LYS B C 1
ATOM 925 O O . LYS B 1 52 ? 7.215 -7.852 -13.492 1 94.75 52 LYS B O 1
ATOM 930 N N . ASN B 1 53 ? 6.934 -7.867 -11.258 1 91.31 53 ASN B N 1
ATOM 931 C CA . ASN B 1 53 ? 8.281 -8.375 -11.023 1 91.31 53 ASN B CA 1
ATOM 932 C C . ASN B 1 53 ? 8.445 -8.914 -9.609 1 91.31 53 ASN B C 1
ATOM 934 O O . ASN B 1 53 ? 7.598 -8.664 -8.742 1 91.31 53 ASN B O 1
ATOM 938 N N . SER B 1 54 ? 9.352 -9.773 -9.453 1 87 54 SER B N 1
ATOM 939 C CA . SER B 1 54 ? 9.695 -10.281 -8.133 1 87 54 SER B CA 1
ATOM 940 C C . SER B 1 54 ? 11.195 -10.211 -7.883 1 87 54 SER B C 1
ATOM 942 O O . SER B 1 54 ? 11.992 -10.531 -8.766 1 87 54 SER B O 1
ATOM 944 N N . GLU B 1 55 ? 11.414 -9.531 -6.84 1 81.94 55 GLU B N 1
ATOM 945 C CA . GLU B 1 55 ? 12.828 -9.445 -6.48 1 81.94 55 GLU B CA 1
ATOM 946 C C . GLU B 1 55 ? 13.078 -10 -5.082 1 81.94 55 GLU B C 1
ATOM 948 O O . GLU B 1 55 ? 12.203 -9.922 -4.215 1 81.94 55 GLU B O 1
ATOM 953 N N . LYS B 1 56 ? 14.289 -10.734 -5.082 1 75.25 56 LYS B N 1
ATOM 954 C CA . LYS B 1 56 ? 14.664 -11.219 -3.756 1 75.25 56 LYS B CA 1
ATOM 955 C C . LYS B 1 56 ? 15.148 -10.078 -2.869 1 75.25 56 LYS B C 1
ATOM 957 O O . LYS B 1 56 ? 15.867 -9.188 -3.332 1 75.25 56 LYS B O 1
ATOM 962 N N . GLN B 1 57 ? 14.398 -9.945 -1.719 1 65.62 57 GLN B N 1
ATOM 963 C CA . GLN B 1 57 ? 14.844 -8.906 -0.789 1 65.62 57 GLN B CA 1
ATOM 964 C C . GLN B 1 57 ? 16.203 -9.25 -0.199 1 65.62 57 GLN B C 1
ATOM 966 O O . GLN B 1 57 ? 16.422 -10.359 0.281 1 65.62 57 GLN B O 1
ATOM 971 N N . THR B 1 58 ? 17.219 -8.656 -0.72 1 56.94 58 THR B N 1
ATOM 972 C CA . THR B 1 58 ? 18.5 -8.875 -0.073 1 56.94 58 THR B CA 1
ATOM 973 C C . THR B 1 58 ? 18.594 -8.078 1.223 1 56.94 58 THR B C 1
ATOM 975 O O . THR B 1 58 ? 18.422 -6.859 1.22 1 56.94 58 THR B O 1
ATOM 978 N N . PHE B 1 59 ? 18.344 -8.758 2.291 1 47.84 59 PHE B N 1
ATOM 979 C CA . PHE B 1 59 ? 18.641 -8.109 3.562 1 47.84 59 PHE B CA 1
ATOM 980 C C . PHE B 1 59 ? 20.125 -8.133 3.85 1 47.84 59 PHE B C 1
ATOM 982 O O . PHE B 1 59 ? 20.844 -9.008 3.365 1 47.84 59 PHE B O 1
#

Radius of gyration: 13.4 Å; Cα contacts (8 Å, |Δi|>4): 285; chains: 2; bounding box: 35×32×30 Å